Protein AF-A0A2P2P577-F1 (afdb_monomer)

Structure (mmCIF, N/CA/C/O backbone):
data_AF-A0A2P2P577-F1
#
_entry.id   AF-A0A2P2P577-F1
#
loop_
_atom_site.group_PDB
_atom_site.id
_atom_site.type_symbol
_atom_site.label_atom_id
_atom_site.label_alt_id
_atom_site.label_comp_id
_atom_site.label_asym_id
_atom_site.label_entity_id
_atom_site.label_seq_id
_atom_site.pdbx_PDB_ins_code
_atom_site.Cartn_x
_atom_site.Cartn_y
_atom_site.Cartn_z
_atom_site.occupancy
_atom_site.B_iso_or_equiv
_atom_site.auth_seq_id
_atom_site.auth_comp_id
_atom_site.auth_asym_id
_atom_site.auth_atom_id
_atom_site.pdbx_PDB_model_num
ATOM 1 N N . MET A 1 1 ? -14.316 1.013 -36.981 1.00 62.53 1 MET A N 1
ATOM 2 C CA . MET A 1 1 ? -13.525 2.050 -36.279 1.00 62.53 1 MET A CA 1
ATOM 3 C C . MET A 1 1 ? -12.786 1.481 -35.066 1.00 62.53 1 MET A C 1
ATOM 5 O O . MET A 1 1 ? -11.571 1.435 -35.124 1.00 62.53 1 MET A O 1
ATOM 9 N N . MET A 1 2 ? -13.448 0.966 -34.017 1.00 62.03 2 MET A N 1
ATOM 10 C CA . MET A 1 2 ? -12.733 0.366 -32.863 1.00 62.03 2 MET A CA 1
ATOM 11 C C . MET A 1 2 ? -12.002 -0.953 -33.187 1.00 62.03 2 MET A C 1
ATOM 13 O O . MET A 1 2 ? -10.873 -1.152 -32.757 1.00 62.03 2 MET A O 1
ATOM 17 N N . GLU A 1 3 ? -12.603 -1.844 -33.981 1.00 62.75 3 GLU A N 1
ATOM 18 C CA . GLU A 1 3 ? -12.009 -3.154 -34.327 1.00 62.75 3 GLU A CA 1
ATOM 19 C C . GLU A 1 3 ? -10.713 -3.072 -35.141 1.00 62.75 3 GLU A C 1
ATOM 21 O O . GLU A 1 3 ? -9.893 -3.984 -35.093 1.00 62.75 3 GLU A O 1
ATOM 26 N N . GLU A 1 4 ? -10.517 -1.985 -35.879 1.00 63.44 4 GLU A N 1
ATOM 27 C CA . GLU A 1 4 ? -9.325 -1.754 -36.699 1.00 63.44 4 GLU A CA 1
ATOM 28 C C . GLU A 1 4 ? -8.133 -1.337 -35.828 1.00 63.44 4 GLU A C 1
ATOM 30 O O . GLU A 1 4 ? -7.015 -1.797 -36.040 1.00 63.44 4 GLU A O 1
ATOM 35 N N . TYR A 1 5 ? -8.401 -0.565 -34.768 1.00 62.28 5 TYR A N 1
ATOM 36 C CA . TYR A 1 5 ? -7.420 -0.195 -33.747 1.00 62.28 5 TYR A CA 1
ATOM 37 C C . TYR A 1 5 ? -6.965 -1.410 -32.923 1.00 62.28 5 TYR A C 1
ATOM 39 O O . TYR A 1 5 ? -5.781 -1.564 -32.644 1.00 62.28 5 TYR A O 1
ATOM 47 N N . TYR A 1 6 ? -7.883 -2.328 -32.594 1.00 63.62 6 TYR A N 1
ATOM 48 C CA . TYR A 1 6 ? -7.556 -3.573 -31.880 1.00 63.62 6 TYR A CA 1
ATOM 49 C C . TYR A 1 6 ? -6.824 -4.620 -32.737 1.00 63.62 6 TYR A C 1
ATOM 51 O O . TYR A 1 6 ? -6.230 -5.544 -32.182 1.00 63.62 6 TYR A O 1
ATOM 59 N N . LYS A 1 7 ? -6.860 -4.488 -34.069 1.00 65.62 7 LYS A N 1
ATOM 60 C CA . LYS A 1 7 ? -6.126 -5.347 -35.015 1.00 65.62 7 LYS A CA 1
ATOM 61 C C . LYS A 1 7 ? -4.704 -4.863 -35.303 1.00 65.62 7 LYS A C 1
ATOM 63 O O . LYS A 1 7 ? -3.957 -5.581 -35.963 1.00 65.62 7 LYS A O 1
ATOM 68 N N . LEU A 1 8 ? -4.307 -3.678 -34.833 1.00 69.69 8 LEU A N 1
ATOM 69 C CA . LEU A 1 8 ? -2.914 -3.257 -34.929 1.00 69.69 8 LEU A CA 1
ATOM 70 C C . LEU A 1 8 ? -2.077 -4.063 -33.930 1.00 69.69 8 LEU A C 1
ATOM 72 O O . LEU A 1 8 ? -2.202 -3.911 -32.719 1.00 69.69 8 LEU A O 1
ATOM 76 N N . ASP A 1 9 ? -1.159 -4.886 -34.437 1.00 69.31 9 ASP A N 1
ATOM 77 C CA . ASP A 1 9 ? -0.227 -5.685 -33.623 1.00 69.31 9 ASP A CA 1
ATOM 78 C C . ASP A 1 9 ? 0.820 -4.854 -32.845 1.00 69.31 9 ASP A C 1
ATOM 80 O O . ASP A 1 9 ? 1.818 -5.389 -32.360 1.00 69.31 9 ASP A O 1
ATOM 84 N N . HIS A 1 10 ? 0.623 -3.540 -32.728 1.00 75.94 10 HIS A N 1
ATOM 85 C CA . HIS A 1 10 ? 1.545 -2.603 -32.102 1.00 75.94 10 HIS A CA 1
ATOM 86 C C . HIS A 1 10 ? 0.793 -1.455 -31.432 1.00 75.94 10 HIS A C 1
ATOM 88 O O . HIS A 1 10 ? -0.136 -0.884 -31.992 1.00 75.94 10 HIS A O 1
ATOM 94 N N . GLU A 1 11 ? 1.217 -1.137 -30.213 1.00 75.75 11 GLU A N 1
ATOM 95 C CA . GLU A 1 11 ? 0.650 -0.065 -29.385 1.00 75.75 11 GLU A CA 1
ATOM 96 C C . GLU A 1 11 ? 1.360 1.271 -29.642 1.00 75.75 11 GLU A C 1
ATOM 98 O O . GLU A 1 11 ? 0.844 2.330 -29.293 1.00 75.75 11 GLU A O 1
ATOM 103 N N . GLY A 1 12 ? 2.538 1.231 -30.269 1.00 76.62 12 GLY A N 1
ATOM 104 C CA . GLY A 1 12 ? 3.283 2.411 -30.676 1.00 76.62 12 GLY A CA 1
ATOM 105 C C . GLY A 1 12 ? 4.283 2.119 -31.791 1.00 76.62 12 GLY A C 1
ATOM 106 O O . GLY A 1 12 ? 4.536 0.972 -32.167 1.00 76.62 12 GLY A O 1
ATOM 107 N N . THR A 1 13 ? 4.862 3.189 -32.325 1.00 78.75 13 THR A N 1
ATOM 108 C CA . THR A 1 13 ? 5.942 3.148 -33.315 1.00 78.75 13 THR A CA 1
ATOM 109 C C . THR A 1 13 ? 7.053 4.083 -32.859 1.00 78.75 13 THR A C 1
ATOM 111 O O . THR A 1 13 ? 6.816 5.274 -32.657 1.00 78.75 13 THR A O 1
ATOM 114 N N . ILE A 1 14 ? 8.265 3.560 -32.679 1.00 81.75 14 ILE A N 1
ATOM 115 C CA . ILE A 1 14 ? 9.464 4.380 -32.462 1.00 81.75 14 ILE A CA 1
ATOM 116 C C . ILE A 1 14 ? 10.201 4.429 -33.797 1.00 81.75 14 ILE A C 1
ATOM 118 O O . ILE A 1 14 ? 10.811 3.443 -34.212 1.00 81.75 14 ILE A O 1
ATOM 122 N N . GLY A 1 15 ? 10.085 5.559 -34.497 1.00 83.88 15 GLY A N 1
ATOM 123 C CA . GLY A 1 15 ? 10.507 5.655 -35.894 1.00 83.88 15 GLY A CA 1
ATOM 124 C C . GLY A 1 15 ? 9.719 4.668 -36.758 1.00 83.88 15 GLY A C 1
ATOM 125 O O . GLY A 1 15 ? 8.499 4.770 -36.836 1.00 83.88 15 GLY A O 1
ATOM 126 N N . ASP A 1 16 ? 10.421 3.697 -37.345 1.00 79.75 16 ASP A N 1
ATOM 127 C CA . ASP A 1 16 ? 9.856 2.640 -38.202 1.00 79.75 16 ASP A CA 1
ATOM 128 C C . ASP A 1 16 ? 9.615 1.303 -37.459 1.00 79.75 16 ASP A C 1
ATOM 130 O O . ASP A 1 16 ? 9.039 0.354 -37.990 1.00 79.75 16 ASP A O 1
ATOM 134 N N . LEU A 1 17 ? 10.033 1.194 -36.190 1.00 81.38 17 LEU A N 1
ATOM 135 C CA . LEU A 1 17 ? 9.871 -0.036 -35.414 1.00 81.38 17 LEU A CA 1
ATOM 136 C C . LEU A 1 17 ? 8.489 -0.073 -34.747 1.00 81.38 17 LEU A C 1
ATOM 138 O O . LEU A 1 17 ? 8.211 0.692 -33.820 1.00 81.38 17 LEU A O 1
ATOM 142 N N . LYS A 1 18 ? 7.639 -1.006 -35.183 1.00 82.56 18 LYS A N 1
ATOM 143 C CA . LYS A 1 18 ? 6.360 -1.331 -34.535 1.00 82.56 18 LYS A CA 1
ATOM 144 C C . LYS A 1 18 ? 6.622 -1.993 -33.182 1.00 82.56 18 LYS A C 1
ATOM 146 O O . LYS A 1 18 ? 7.169 -3.094 -33.123 1.00 82.56 18 LYS A O 1
ATOM 151 N N . THR A 1 19 ? 6.249 -1.330 -32.092 1.00 79.62 19 THR A N 1
ATOM 152 C CA . THR A 1 19 ? 6.495 -1.806 -30.728 1.00 79.62 19 THR A CA 1
ATOM 153 C C . THR A 1 19 ? 5.203 -2.236 -30.040 1.00 79.62 19 THR A C 1
ATOM 155 O O . THR A 1 19 ? 4.155 -1.594 -30.131 1.00 79.62 19 THR A O 1
ATOM 158 N N . ARG A 1 20 ? 5.285 -3.359 -29.320 1.00 84.19 20 ARG A N 1
ATOM 159 C CA . ARG A 1 20 ? 4.228 -3.862 -28.441 1.00 84.19 20 ARG A CA 1
ATOM 160 C C . ARG A 1 20 ? 4.850 -4.354 -27.147 1.00 84.19 20 ARG A C 1
ATOM 162 O O . ARG A 1 20 ? 5.773 -5.174 -27.174 1.00 84.19 20 ARG A O 1
ATOM 169 N N . PHE A 1 21 ? 4.348 -3.874 -26.015 1.00 81.19 21 PHE A N 1
ATOM 170 C CA . PHE A 1 21 ? 4.813 -4.350 -24.722 1.00 81.19 21 PHE A CA 1
ATOM 171 C C . PHE A 1 21 ? 4.322 -5.783 -24.487 1.00 81.19 21 PHE A C 1
ATOM 173 O O . PHE A 1 21 ? 3.150 -6.109 -24.676 1.00 81.19 21 PHE A O 1
ATOM 180 N N . LYS A 1 22 ? 5.234 -6.672 -24.083 1.00 83.69 22 LYS A N 1
ATOM 181 C CA . LYS A 1 22 ? 4.874 -8.026 -23.653 1.00 83.69 22 LYS A CA 1
ATOM 182 C C . LYS A 1 22 ? 4.477 -7.967 -22.184 1.00 83.69 22 LYS A C 1
ATOM 184 O O . LYS A 1 22 ? 5.332 -7.783 -21.321 1.00 83.69 22 LYS A O 1
ATOM 189 N N . TYR A 1 23 ? 3.189 -8.122 -21.901 1.00 85.81 23 TYR A N 1
ATOM 190 C CA . TYR A 1 23 ? 2.698 -8.193 -20.528 1.00 85.81 23 TYR A CA 1
ATOM 191 C C . TYR A 1 23 ? 2.898 -9.594 -19.946 1.00 85.81 23 TYR A C 1
ATOM 193 O O . TYR A 1 23 ? 2.586 -10.600 -20.586 1.00 85.81 23 TYR A O 1
ATOM 201 N N . ALA A 1 24 ? 3.387 -9.661 -18.709 1.00 84.25 24 ALA A N 1
ATOM 202 C CA . ALA A 1 24 ? 3.404 -10.895 -17.936 1.00 84.25 24 ALA A CA 1
ATOM 203 C C . ALA A 1 24 ? 2.031 -11.118 -17.287 1.00 84.25 24 ALA A C 1
ATOM 205 O O . ALA A 1 24 ? 1.434 -10.186 -16.744 1.00 84.25 24 ALA A O 1
ATOM 206 N N . LYS A 1 25 ? 1.534 -12.359 -17.317 1.00 86.69 25 LYS A N 1
ATOM 207 C CA . LYS A 1 25 ? 0.370 -12.741 -16.510 1.00 86.69 25 LYS A CA 1
ATOM 208 C C . LYS A 1 25 ? 0.798 -12.787 -15.043 1.00 86.69 25 LYS A C 1
ATOM 210 O O . LYS A 1 25 ? 1.802 -13.417 -14.725 1.00 86.69 25 LYS A O 1
ATOM 215 N N . VAL A 1 26 ? 0.042 -12.116 -14.179 1.00 83.44 26 VAL A N 1
ATOM 216 C CA . VAL A 1 26 ? 0.277 -12.061 -12.730 1.00 83.44 26 VAL A CA 1
ATOM 217 C C . VAL A 1 26 ? -0.920 -12.630 -11.988 1.00 83.44 26 VAL A C 1
ATOM 219 O O . VAL A 1 26 ? -2.061 -12.486 -12.437 1.00 83.44 26 VAL A O 1
ATOM 222 N N . ASP A 1 27 ? -0.664 -13.251 -10.842 1.00 85.12 27 ASP A N 1
ATOM 223 C CA . ASP A 1 27 ? -1.728 -13.817 -10.026 1.00 85.12 27 ASP A CA 1
ATOM 224 C C . ASP A 1 27 ? -2.557 -12.724 -9.329 1.00 85.12 27 ASP A C 1
ATOM 226 O O . ASP A 1 27 ? -2.015 -11.744 -8.802 1.00 85.12 27 ASP A O 1
ATOM 230 N N . PRO A 1 28 ? -3.894 -12.870 -9.285 1.00 86.44 28 PRO A N 1
ATOM 231 C CA . PRO A 1 28 ? -4.753 -11.904 -8.621 1.00 86.44 28 PRO A CA 1
ATOM 232 C C . PRO A 1 28 ? -4.566 -11.957 -7.098 1.00 86.44 28 PRO A C 1
ATOM 234 O O . PRO A 1 28 ? -4.7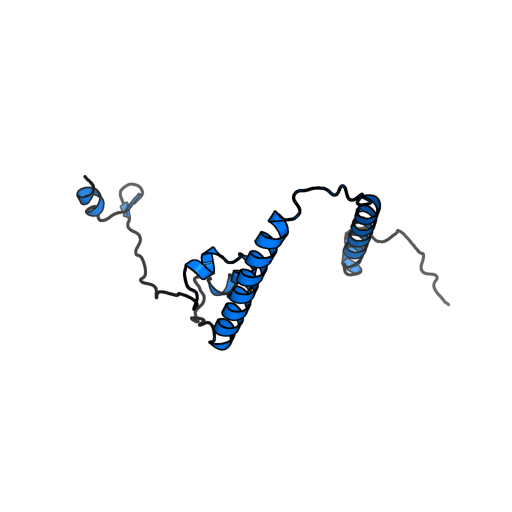73 -12.989 -6.458 1.00 86.44 28 PRO A O 1
ATOM 237 N N . SER A 1 29 ? -4.271 -10.810 -6.479 1.00 85.94 29 SER A N 1
ATOM 238 C CA . SER A 1 29 ? -4.110 -10.689 -5.024 1.00 85.94 29 SER A CA 1
ATOM 239 C C . SER A 1 29 ? -5.152 -9.755 -4.407 1.00 85.94 29 SER A C 1
ATOM 241 O O . SER A 1 29 ? -5.205 -8.566 -4.705 1.00 85.94 29 SER A O 1
ATOM 243 N N . ARG A 1 30 ? -5.985 -10.292 -3.503 1.00 85.69 30 ARG A N 1
ATOM 244 C CA . ARG A 1 30 ? -7.035 -9.531 -2.785 1.00 85.69 30 ARG A CA 1
ATOM 245 C C . ARG A 1 30 ? -6.669 -9.151 -1.348 1.00 85.69 30 ARG A C 1
ATOM 247 O O . ARG A 1 30 ? -7.464 -8.505 -0.675 1.00 85.69 30 ARG A O 1
ATOM 254 N N . TYR A 1 31 ? -5.538 -9.631 -0.823 1.00 88.25 31 TYR A N 1
ATOM 255 C CA . TYR A 1 31 ? -5.088 -9.432 0.571 1.00 88.25 31 TYR A CA 1
ATOM 256 C C . TYR A 1 31 ? -6.132 -9.723 1.677 1.00 88.25 31 TYR A C 1
ATOM 258 O O . TYR A 1 31 ? -5.932 -9.376 2.839 1.00 88.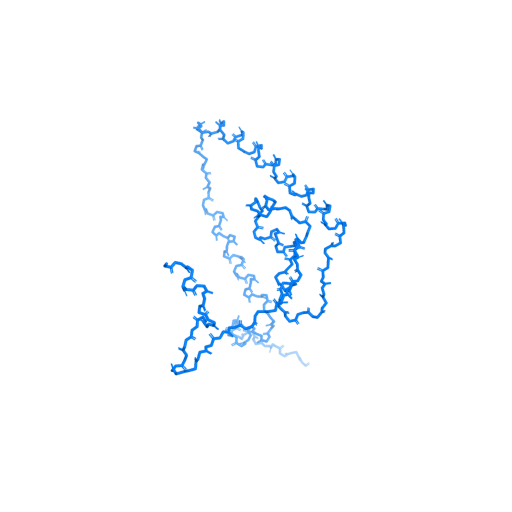25 31 TYR A O 1
ATOM 266 N N . GLY A 1 32 ? -7.230 -10.416 1.356 1.00 89.62 32 GLY A N 1
ATOM 267 C CA . GLY A 1 32 ? -8.319 -10.715 2.289 1.00 89.62 32 GLY A CA 1
ATOM 268 C C . GLY A 1 32 ? -9.310 -9.571 2.537 1.00 89.62 32 GLY A C 1
ATOM 269 O O . GLY A 1 32 ? -10.133 -9.722 3.439 1.00 89.62 32 GLY A O 1
ATOM 270 N N . LEU A 1 33 ? -9.256 -8.484 1.758 1.00 91.12 33 LEU A N 1
ATOM 271 C CA . LEU A 1 33 ? -10.185 -7.354 1.852 1.00 91.12 33 LEU A CA 1
ATOM 272 C C . LEU A 1 33 ? -11.218 -7.373 0.719 1.00 91.12 33 LEU A C 1
ATOM 274 O O . LEU A 1 33 ? -10.954 -7.822 -0.404 1.00 91.12 33 LEU A O 1
ATOM 278 N N . LYS A 1 34 ? -12.424 -6.892 1.017 1.00 92.19 34 LYS A N 1
ATOM 279 C CA . LYS A 1 34 ? -13.450 -6.583 0.013 1.00 92.19 34 LYS A CA 1
ATOM 280 C C . LYS A 1 34 ? -13.299 -5.139 -0.468 1.00 92.19 34 LYS A C 1
ATOM 282 O O . LYS A 1 34 ? -12.795 -4.285 0.250 1.00 92.19 34 LYS A O 1
ATOM 287 N N . THR A 1 35 ? -13.807 -4.847 -1.663 1.00 91.88 35 THR A N 1
ATOM 288 C CA . THR A 1 35 ? -13.710 -3.514 -2.281 1.00 91.88 35 THR A CA 1
ATOM 289 C C . THR A 1 35 ? -14.284 -2.408 -1.395 1.00 91.88 35 THR A C 1
ATOM 291 O O . THR A 1 35 ? -13.644 -1.382 -1.213 1.00 91.88 35 THR A O 1
ATOM 294 N N . HIS A 1 36 ? -15.449 -2.629 -0.777 1.00 91.75 36 HIS A N 1
ATOM 295 C CA . HIS A 1 36 ? -16.042 -1.644 0.134 1.00 91.75 36 HIS A CA 1
ATOM 296 C C . HIS A 1 36 ? -15.196 -1.406 1.390 1.00 91.75 36 HIS A C 1
ATOM 298 O O . HIS A 1 36 ? -15.154 -0.286 1.879 1.00 91.75 36 HIS A O 1
ATOM 304 N N . GLU A 1 37 ? -14.518 -2.439 1.907 1.00 90.50 37 GLU A N 1
ATOM 305 C CA . GLU A 1 37 ? -13.652 -2.310 3.086 1.00 90.50 37 GLU A CA 1
ATOM 306 C C . GLU A 1 37 ? -12.469 -1.394 2.759 1.00 90.50 37 GLU A C 1
ATOM 308 O O . GLU A 1 37 ? -12.137 -0.525 3.555 1.00 90.50 37 GLU A O 1
ATOM 313 N N . ILE A 1 38 ? -11.893 -1.534 1.561 1.00 92.56 38 ILE A N 1
ATOM 314 C CA . ILE A 1 38 ? -10.805 -0.675 1.076 1.00 92.56 38 ILE A CA 1
ATOM 315 C C . ILE A 1 38 ? -11.284 0.771 0.918 1.00 92.56 38 ILE A C 1
ATOM 317 O O . ILE A 1 38 ? -10.645 1.677 1.436 1.00 92.56 38 ILE A O 1
ATOM 321 N N . LEU A 1 39 ? -12.423 0.985 0.253 1.00 92.06 39 LEU A N 1
ATOM 322 C CA . LEU A 1 39 ? -12.942 2.330 -0.024 1.00 92.06 39 LEU A CA 1
ATOM 323 C C . LEU A 1 39 ? -13.375 3.097 1.234 1.00 92.06 39 LEU A C 1
ATOM 325 O O . LEU A 1 39 ? -13.375 4.322 1.231 1.00 92.06 39 LEU A O 1
ATOM 329 N N . MET A 1 40 ? -13.778 2.395 2.296 1.00 88.88 40 MET A N 1
ATOM 330 C CA . MET A 1 40 ? -14.193 3.014 3.562 1.00 88.88 40 MET A CA 1
ATOM 331 C C . MET A 1 40 ? -13.032 3.255 4.539 1.00 88.88 40 MET A C 1
ATOM 333 O O . MET A 1 40 ? -13.254 3.878 5.582 1.00 88.88 40 MET A O 1
ATOM 337 N N . SER A 1 41 ? -11.842 2.725 4.247 1.00 90.38 41 SER A N 1
ATOM 338 C CA . SER A 1 41 ? -10.683 2.770 5.140 1.00 90.38 41 SER A CA 1
ATOM 339 C C . SER A 1 41 ? -9.736 3.903 4.781 1.00 90.38 41 SER A C 1
ATOM 341 O O . SER A 1 41 ? -9.578 4.246 3.613 1.00 90.38 41 SER A O 1
ATOM 343 N N . ASP A 1 42 ? -9.044 4.426 5.789 1.00 91.69 42 ASP A N 1
ATOM 344 C CA . ASP A 1 42 ? -8.005 5.427 5.578 1.00 91.69 42 ASP A CA 1
ATOM 345 C C . ASP A 1 42 ? -6.690 4.764 5.135 1.00 91.69 42 ASP A C 1
ATOM 347 O O . ASP A 1 42 ? -6.347 3.651 5.553 1.00 91.69 42 ASP A O 1
ATOM 351 N N . ASP A 1 43 ? -5.877 5.500 4.375 1.00 91.38 43 ASP A N 1
ATOM 352 C CA . ASP A 1 43 ? -4.562 5.042 3.905 1.00 91.38 43 ASP A CA 1
ATOM 353 C C . ASP A 1 43 ? -3.640 4.592 5.045 1.00 91.38 43 ASP A C 1
ATOM 355 O O . ASP A 1 43 ? -2.811 3.694 4.879 1.00 91.38 43 ASP A O 1
ATOM 359 N N . LYS A 1 44 ? -3.761 5.205 6.228 1.00 92.12 44 LYS A N 1
ATOM 360 C CA . LYS A 1 44 ? -2.970 4.833 7.411 1.00 92.12 44 LYS A CA 1
ATOM 361 C C . LYS A 1 44 ? -3.302 3.419 7.883 1.00 92.12 44 LYS A C 1
ATOM 363 O O . LYS A 1 44 ? -2.382 2.640 8.134 1.00 92.12 44 LYS A O 1
ATOM 368 N N . ASP A 1 45 ? -4.584 3.079 7.948 1.00 91.25 45 ASP A N 1
ATOM 369 C CA . ASP A 1 45 ? -5.059 1.768 8.395 1.00 91.25 45 ASP A CA 1
ATOM 370 C C . ASP A 1 45 ? -4.718 0.685 7.366 1.00 91.25 45 ASP A C 1
ATOM 372 O O . ASP A 1 45 ? -4.267 -0.407 7.724 1.00 91.25 45 ASP A O 1
ATOM 376 N N . LEU A 1 46 ? -4.850 1.009 6.076 1.00 91.62 46 LEU A N 1
ATOM 377 C CA . LEU A 1 46 ? -4.439 0.125 4.984 1.00 91.62 46 LEU A CA 1
ATOM 378 C C . LEU A 1 46 ? -2.932 -0.158 5.031 1.00 91.62 46 LEU A C 1
ATOM 380 O O . LEU A 1 46 ? -2.525 -1.317 4.943 1.00 91.62 46 LEU A O 1
ATOM 384 N N . ASN A 1 47 ? -2.109 0.867 5.267 1.00 92.75 47 ASN A N 1
ATOM 385 C C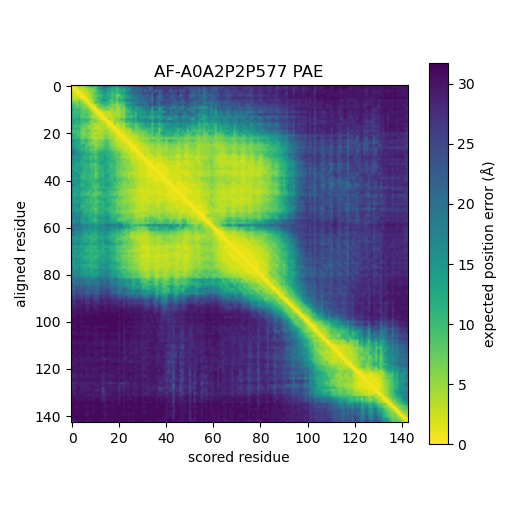A . ASN A 1 47 ? -0.656 0.723 5.380 1.00 92.75 47 ASN A CA 1
ATOM 386 C C . ASN A 1 47 ? -0.211 -0.066 6.623 1.00 92.75 47 ASN A C 1
ATOM 388 O O . ASN A 1 47 ? 0.804 -0.770 6.578 1.00 92.75 47 ASN A O 1
ATOM 392 N N . GLN A 1 48 ? -0.948 0.028 7.734 1.00 90.62 48 GLN A N 1
ATOM 393 C CA . GLN A 1 48 ? -0.720 -0.815 8.914 1.00 90.62 48 GLN A CA 1
ATOM 394 C C . GLN A 1 48 ? -1.066 -2.281 8.629 1.00 90.62 48 GLN A C 1
ATOM 396 O O . GLN A 1 48 ? -0.347 -3.195 9.050 1.00 90.62 48 GLN A O 1
ATOM 401 N N . TYR A 1 49 ? -2.150 -2.513 7.889 1.00 91.56 49 TYR A N 1
ATOM 402 C CA . TYR A 1 49 ? -2.594 -3.848 7.516 1.00 91.56 49 TYR A CA 1
ATOM 403 C C . TYR A 1 49 ? -1.616 -4.526 6.544 1.00 91.56 49 TYR A C 1
ATOM 405 O O . TYR A 1 49 ? -1.115 -5.625 6.830 1.00 91.56 49 TYR A O 1
ATOM 413 N N . VAL A 1 50 ? -1.279 -3.846 5.444 1.00 90.38 50 VAL A N 1
ATOM 414 C CA . VAL A 1 50 ? -0.251 -4.238 4.473 1.00 90.38 50 VAL A CA 1
ATOM 415 C C . VAL A 1 50 ? 0.637 -3.037 4.180 1.00 90.38 50 VAL A C 1
ATOM 417 O O . VAL A 1 50 ? 0.197 -2.050 3.606 1.00 90.38 50 VAL A O 1
ATOM 420 N N . SER A 1 51 ? 1.921 -3.135 4.520 1.00 90.38 51 SER A N 1
ATOM 421 C CA . SER A 1 51 ? 2.849 -2.045 4.227 1.00 90.38 51 SER A CA 1
ATOM 422 C C . SER A 1 51 ? 3.170 -1.966 2.736 1.00 90.38 51 SER A C 1
ATOM 424 O O . SER A 1 51 ? 3.360 -2.993 2.085 1.00 90.38 51 SER A O 1
ATOM 426 N N . VAL A 1 52 ? 3.348 -0.748 2.212 1.00 88.12 52 VAL A N 1
ATOM 427 C CA . VAL A 1 52 ? 3.703 -0.486 0.798 1.00 88.12 52 VAL A CA 1
ATOM 428 C C . VAL A 1 52 ? 4.905 -1.310 0.331 1.00 88.12 52 VAL A C 1
ATOM 430 O O . VAL A 1 52 ? 4.936 -1.818 -0.784 1.00 88.12 52 VAL A O 1
ATOM 433 N N . LYS A 1 53 ? 5.881 -1.546 1.216 1.00 87.44 53 LYS A N 1
ATOM 434 C CA . LYS A 1 53 ? 7.065 -2.367 0.913 1.00 87.44 53 LYS A CA 1
ATOM 435 C C . LYS A 1 53 ? 6.705 -3.797 0.485 1.00 87.44 53 LYS A C 1
ATOM 437 O O . LYS A 1 53 ? 7.495 -4.441 -0.201 1.00 87.44 53 LYS A O 1
ATOM 442 N N . LYS A 1 54 ? 5.565 -4.333 0.928 1.00 86.44 54 LYS A N 1
ATOM 443 C CA . LYS A 1 54 ? 5.081 -5.673 0.561 1.00 86.44 54 LYS A CA 1
ATOM 444 C C . LYS A 1 54 ? 4.438 -5.722 -0.826 1.00 86.44 54 LYS A C 1
ATOM 446 O O . LYS A 1 54 ? 4.288 -6.822 -1.338 1.00 86.44 54 LYS A O 1
ATOM 451 N N . LEU A 1 55 ? 4.110 -4.572 -1.414 1.00 83.81 55 LEU A N 1
ATOM 452 C CA . LEU A 1 55 ? 3.522 -4.441 -2.752 1.00 83.81 55 LEU A CA 1
ATOM 453 C C . LEU A 1 55 ? 4.579 -4.223 -3.850 1.00 83.81 55 LEU A C 1
ATOM 455 O O . LEU A 1 55 ? 4.231 -4.068 -5.014 1.00 83.81 55 LEU A O 1
ATOM 459 N N . ALA A 1 56 ? 5.866 -4.168 -3.489 1.00 84.19 56 ALA A N 1
ATOM 460 C CA . ALA A 1 56 ? 6.940 -3.893 -4.437 1.00 84.19 56 ALA A CA 1
ATOM 461 C C . ALA A 1 56 ? 7.102 -5.035 -5.472 1.00 84.19 56 ALA A C 1
ATOM 463 O O . ALA A 1 56 ? 7.169 -6.193 -5.052 1.00 84.19 56 ALA A O 1
ATOM 464 N N . PRO A 1 57 ? 7.251 -4.728 -6.780 1.00 80.75 57 PRO A N 1
ATOM 465 C CA . PRO A 1 57 ? 7.304 -5.728 -7.859 1.00 80.75 57 PRO A CA 1
ATOM 466 C C . PRO A 1 57 ? 8.417 -6.780 -7.742 1.00 80.75 57 PRO A C 1
ATOM 468 O O . PRO A 1 57 ? 8.213 -7.931 -8.102 1.00 80.75 57 PRO A O 1
ATOM 471 N N . TYR A 1 58 ? 9.588 -6.417 -7.212 1.00 81.19 58 TYR A N 1
ATOM 472 C CA . TYR A 1 58 ? 10.782 -7.281 -7.210 1.00 81.19 58 TYR A CA 1
ATOM 473 C C . TYR A 1 58 ? 10.962 -8.083 -5.918 1.00 81.19 58 TYR A C 1
ATOM 475 O O . TYR A 1 58 ? 12.077 -8.262 -5.429 1.00 81.19 58 TYR A O 1
ATOM 483 N N . ARG A 1 59 ? 9.862 -8.516 -5.298 1.00 79.44 59 ARG A N 1
ATOM 484 C CA . ARG A 1 59 ? 9.914 -9.280 -4.052 1.00 79.44 59 ARG A CA 1
ATOM 485 C C . ARG A 1 59 ? 9.625 -10.748 -4.338 1.00 79.44 59 ARG A C 1
ATOM 487 O O . ARG A 1 59 ? 8.487 -11.116 -4.579 1.00 79.44 59 ARG A O 1
ATOM 494 N N . GLU A 1 60 ? 10.654 -11.582 -4.234 1.00 67.81 60 GLU A N 1
ATOM 495 C CA . GLU A 1 60 ? 10.614 -13.000 -4.636 1.00 67.81 60 GLU A CA 1
ATOM 496 C C . GLU A 1 60 ? 9.593 -13.857 -3.870 1.00 67.81 60 GLU A C 1
ATOM 498 O O . GLU A 1 60 ? 9.175 -14.907 -4.345 1.00 67.81 60 GLU A O 1
ATOM 503 N N . LYS A 1 61 ? 9.170 -13.426 -2.673 1.00 79.38 61 LYS A N 1
ATOM 504 C CA . LYS A 1 61 ? 8.241 -14.187 -1.832 1.00 79.38 61 LYS A CA 1
ATOM 505 C C . LYS A 1 61 ? 6.856 -13.561 -1.817 1.00 79.38 61 LYS A C 1
ATOM 507 O O . LYS A 1 61 ? 6.652 -12.523 -1.178 1.00 79.38 61 LYS A O 1
ATOM 512 N N . GLU A 1 62 ? 5.894 -14.270 -2.402 1.00 77.56 62 GLU A N 1
ATOM 513 C CA . GLU A 1 62 ? 4.474 -13.976 -2.242 1.00 77.56 62 GLU A CA 1
ATOM 514 C C . GLU A 1 62 ? 4.093 -13.996 -0.762 1.00 77.56 62 GLU A C 1
ATOM 516 O O . GLU A 1 62 ? 4.125 -15.023 -0.074 1.00 77.56 62 GLU A O 1
ATOM 521 N N . TRP A 1 63 ? 3.748 -12.826 -0.236 1.00 83.44 63 TRP A N 1
ATOM 522 C CA . TRP A 1 63 ? 3.331 -12.701 1.148 1.00 83.44 63 TRP A CA 1
ATOM 523 C C . TRP A 1 63 ? 1.809 -12.760 1.249 1.00 83.44 63 TRP A C 1
ATOM 525 O O . TRP A 1 63 ? 1.097 -11.887 0.754 1.00 83.44 63 TRP A O 1
ATOM 535 N N . LYS A 1 64 ? 1.313 -13.777 1.956 1.00 85.38 64 LYS A N 1
ATOM 536 C CA . LYS A 1 64 ? -0.109 -13.932 2.273 1.00 85.38 64 LYS A CA 1
ATOM 537 C C . LYS A 1 64 ? -0.394 -13.366 3.661 1.00 85.38 64 LYS A C 1
ATOM 539 O O . LYS A 1 64 ? 0.314 -13.661 4.623 1.00 85.38 64 LYS A O 1
ATOM 544 N N . VAL A 1 65 ? -1.460 -12.571 3.774 1.00 87.69 65 VAL A N 1
ATOM 545 C CA . VAL A 1 65 ? -1.905 -12.060 5.077 1.00 87.69 65 VAL A CA 1
ATOM 546 C C . VAL A 1 65 ? -2.399 -13.230 5.939 1.00 87.69 65 VAL A C 1
ATOM 548 O O . VAL A 1 65 ? -3.316 -13.927 5.493 1.00 87.69 65 VAL A O 1
ATOM 551 N N . PRO A 1 66 ? -1.857 -13.441 7.155 1.00 89.38 66 PRO A N 1
ATOM 552 C CA . PRO A 1 66 ? -2.304 -14.515 8.036 1.00 89.38 66 PRO A CA 1
ATOM 553 C C . PRO A 1 66 ? -3.745 -14.286 8.511 1.00 89.38 66 PRO A C 1
ATOM 555 O O . PRO A 1 66 ? -4.164 -13.146 8.731 1.00 89.38 66 PRO A O 1
ATOM 558 N N . ASN A 1 67 ? -4.494 -15.372 8.722 1.00 88.75 67 ASN A N 1
ATOM 559 C CA . ASN A 1 67 ? -5.916 -15.314 9.090 1.00 88.75 67 ASN A CA 1
ATOM 560 C C . ASN A 1 67 ? -6.180 -14.509 10.371 1.00 88.75 67 ASN A C 1
ATOM 562 O O . ASN A 1 67 ? -7.155 -13.765 10.422 1.00 88.75 67 ASN A O 1
ATOM 566 N N . ASN A 1 68 ? -5.285 -14.584 11.362 1.00 90.44 68 ASN A N 1
ATOM 567 C CA . ASN A 1 68 ? -5.412 -13.796 12.589 1.00 90.44 68 ASN A CA 1
ATOM 568 C C . ASN A 1 68 ? -5.404 -12.285 12.285 1.00 90.44 68 ASN A C 1
ATOM 570 O O . ASN A 1 68 ? -6.322 -11.574 12.679 1.00 90.44 68 ASN A O 1
ATOM 574 N N . ARG A 1 69 ? -4.462 -11.792 11.464 1.00 89.50 69 ARG A N 1
ATOM 575 C CA . ARG A 1 69 ? -4.459 -10.374 11.055 1.00 89.50 69 ARG A CA 1
ATOM 576 C C . ARG A 1 69 ? -5.736 -9.967 10.329 1.00 89.50 69 ARG A C 1
ATOM 578 O O . ARG A 1 69 ? -6.242 -8.878 10.579 1.00 89.50 69 ARG A O 1
ATOM 585 N N . ARG A 1 70 ? -6.247 -10.823 9.438 1.00 90.12 70 ARG A N 1
ATOM 586 C CA . ARG A 1 70 ? -7.509 -10.567 8.721 1.00 90.12 70 ARG A CA 1
ATOM 587 C C . ARG A 1 70 ? -8.665 -10.379 9.698 1.00 90.12 70 ARG A C 1
ATOM 589 O O . ARG A 1 70 ? -9.461 -9.460 9.538 1.00 90.12 70 ARG A O 1
ATOM 596 N N . TYR A 1 71 ? -8.744 -11.244 10.706 1.00 90.06 71 TYR A N 1
ATOM 597 C CA . TYR A 1 71 ? -9.773 -11.175 11.735 1.00 90.06 71 TYR A CA 1
ATOM 598 C C . TYR A 1 71 ? -9.671 -9.885 12.558 1.00 90.06 71 TYR A C 1
ATOM 600 O O . TYR A 1 71 ? -10.659 -9.163 12.678 1.00 90.06 71 TYR A O 1
ATOM 608 N N . GLN A 1 72 ? -8.470 -9.554 13.042 1.00 89.06 72 GLN A N 1
ATOM 609 C CA . GLN A 1 72 ? -8.234 -8.337 13.827 1.00 89.06 72 GLN A CA 1
ATOM 610 C C . GLN A 1 72 ? -8.611 -7.074 13.047 1.00 89.06 72 GLN A C 1
ATOM 612 O O . GLN A 1 72 ? -9.313 -6.205 13.561 1.00 89.06 72 GLN A O 1
ATOM 617 N N . TYR A 1 73 ? -8.215 -7.001 11.775 1.00 90.06 73 TYR A N 1
ATOM 618 C CA . TYR A 1 73 ? -8.538 -5.862 10.921 1.00 90.06 73 TYR A CA 1
ATOM 619 C C . TYR A 1 73 ? -10.047 -5.708 10.697 1.00 90.06 73 TYR A C 1
ATOM 621 O O . TYR A 1 73 ? -10.579 -4.605 10.786 1.00 90.06 73 TYR A O 1
ATOM 629 N N . LYS A 1 74 ? -10.772 -6.814 10.491 1.00 88.81 74 LYS A N 1
ATOM 630 C CA . LYS A 1 74 ? -12.237 -6.774 10.365 1.00 88.81 74 LYS A CA 1
ATOM 631 C C . LYS A 1 74 ? -12.935 -6.296 11.634 1.00 88.81 74 LYS A C 1
ATOM 633 O O . LYS A 1 74 ? -13.931 -5.582 11.536 1.00 88.81 74 LYS A O 1
ATOM 638 N N . MET A 1 75 ? -12.433 -6.676 12.809 1.00 87.94 75 MET A N 1
ATOM 639 C CA . MET A 1 75 ? -12.973 -6.182 14.079 1.00 87.94 75 MET A CA 1
ATOM 640 C C . MET A 1 75 ? -12.741 -4.678 14.228 1.00 87.94 75 MET A C 1
ATOM 642 O O . MET A 1 75 ? -13.691 -3.947 14.498 1.00 87.94 75 MET A O 1
ATOM 646 N N . MET A 1 76 ? -11.525 -4.205 13.945 1.00 87.56 76 MET A N 1
ATOM 647 C CA . MET A 1 76 ? -11.187 -2.775 13.946 1.00 87.56 76 MET A CA 1
ATOM 648 C C . MET A 1 76 ? -12.091 -1.975 13.001 1.00 87.56 76 MET A C 1
ATOM 650 O O . MET A 1 76 ? -12.674 -0.966 13.395 1.00 87.56 76 MET A O 1
ATOM 654 N N . LEU A 1 77 ? -12.282 -2.460 11.771 1.00 86.75 77 LEU A N 1
ATOM 655 C CA . LEU A 1 77 ? -13.116 -1.790 10.775 1.00 86.75 77 LEU A CA 1
ATOM 656 C C . LEU A 1 77 ? -14.588 -1.717 11.210 1.00 86.75 77 LEU A C 1
ATOM 658 O O . LEU A 1 77 ? -15.255 -0.699 11.019 1.00 86.75 77 LEU A O 1
ATOM 662 N N . LYS A 1 78 ? -15.097 -2.782 11.842 1.00 86.81 78 LYS A N 1
ATOM 663 C CA . LYS A 1 78 ? -16.457 -2.816 12.389 1.00 86.81 78 LYS A CA 1
ATOM 664 C C . LYS A 1 78 ? -16.638 -1.795 13.512 1.00 86.81 78 LYS A C 1
ATOM 666 O O . LYS A 1 78 ? -17.679 -1.140 13.554 1.00 86.81 78 LYS A O 1
ATOM 671 N N . GLU A 1 79 ? -15.645 -1.634 14.382 1.00 85.75 79 GLU A N 1
ATOM 672 C CA . GLU A 1 79 ? -15.676 -0.634 15.452 1.00 85.75 79 GLU A CA 1
ATOM 673 C C . GLU A 1 79 ? -15.604 0.795 14.904 1.00 85.75 79 GLU A C 1
ATOM 675 O O . GLU A 1 79 ? -16.449 1.615 15.266 1.00 85.75 79 GLU A O 1
ATOM 680 N N . HIS A 1 80 ? -14.717 1.083 13.945 1.00 83.38 80 HIS A N 1
ATOM 681 C CA . HIS A 1 80 ? -14.680 2.390 13.273 1.00 83.38 80 HIS A CA 1
ATOM 682 C C . HIS A 1 80 ? -16.025 2.747 12.623 1.00 83.38 80 HIS A C 1
ATOM 684 O O . HIS A 1 80 ? -16.518 3.868 12.762 1.00 83.38 80 HIS A O 1
ATOM 690 N N . LEU A 1 81 ? -16.676 1.778 11.972 1.00 81.50 81 LEU A N 1
ATOM 691 C CA . LEU A 1 81 ? -17.976 1.984 11.333 1.00 81.50 81 LEU A CA 1
ATOM 692 C C . LEU A 1 81 ? -19.133 2.134 12.343 1.00 81.50 81 LEU A C 1
ATOM 694 O O . LEU A 1 81 ? -20.192 2.672 12.006 1.00 81.50 81 LEU A O 1
ATOM 698 N N . ARG A 1 82 ? -18.978 1.633 13.576 1.00 82.12 82 ARG A N 1
ATOM 699 C CA . ARG A 1 82 ? -19.926 1.863 14.681 1.00 82.12 82 ARG A CA 1
ATOM 700 C C . ARG A 1 82 ? -19.709 3.230 15.327 1.00 82.12 82 ARG A C 1
ATOM 702 O O . ARG A 1 82 ? -20.703 3.882 15.635 1.00 82.12 82 ARG A O 1
ATOM 709 N N . GLY A 1 83 ? -18.456 3.655 15.497 1.00 76.31 83 GLY A N 1
ATOM 710 C CA . GLY A 1 83 ? -18.084 4.976 16.016 1.00 76.31 83 GLY A CA 1
ATOM 711 C C . GLY A 1 83 ? -18.628 6.105 15.142 1.00 76.31 83 GLY A C 1
ATOM 712 O O . GLY A 1 83 ? -19.452 6.883 15.615 1.00 76.31 83 GLY A O 1
ATOM 713 N N . LYS A 1 84 ? -18.323 6.084 13.833 1.00 70.50 84 LYS A N 1
ATOM 714 C CA . LYS A 1 84 ? -18.818 7.091 12.870 1.00 70.50 84 LYS A CA 1
ATOM 715 C C . LYS A 1 84 ? -20.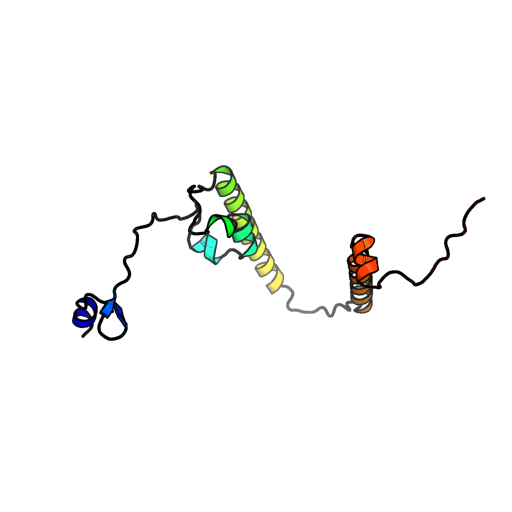345 7.255 12.910 1.00 70.50 84 LYS A C 1
ATOM 717 O O . LYS A 1 84 ? -20.853 8.369 12.945 1.00 70.50 84 LYS A O 1
ATOM 722 N N . ARG A 1 85 ? -21.089 6.145 13.011 1.00 66.38 85 ARG A N 1
ATOM 723 C CA . ARG A 1 85 ? -22.562 6.166 13.111 1.00 66.38 85 ARG A CA 1
ATOM 724 C C . ARG A 1 85 ? -23.100 6.761 14.413 1.00 66.38 85 ARG A C 1
ATOM 726 O O . ARG A 1 85 ? -24.259 7.176 14.444 1.00 66.38 85 ARG A O 1
ATOM 733 N N . LYS A 1 86 ? -22.325 6.740 15.499 1.00 63.56 86 LYS A N 1
ATOM 734 C CA . LYS A 1 86 ? -22.697 7.402 16.755 1.00 63.56 86 LYS A CA 1
ATOM 735 C C . LYS A 1 86 ? -22.414 8.896 16.666 1.00 63.56 86 LYS A C 1
ATOM 737 O O . LYS A 1 86 ? -23.324 9.664 16.955 1.00 63.56 86 LYS A O 1
ATOM 742 N N . ASP A 1 87 ? -21.242 9.281 16.171 1.00 60.88 87 ASP A N 1
ATOM 743 C CA . ASP A 1 87 ? -20.838 10.685 16.039 1.00 60.88 87 ASP A CA 1
ATOM 744 C C . ASP A 1 87 ? -21.755 11.471 15.087 1.00 60.88 87 ASP A C 1
ATOM 746 O O . ASP A 1 87 ? -22.153 12.595 15.390 1.00 60.88 87 ASP A O 1
ATOM 750 N N . GLU A 1 88 ? -22.210 10.856 13.989 1.00 59.81 88 GLU A N 1
ATOM 751 C CA . GLU A 1 88 ? -23.212 11.461 13.095 1.00 59.81 88 GLU A CA 1
ATOM 752 C C . GLU A 1 88 ? -24.585 11.666 13.761 1.00 59.81 88 GLU A C 1
ATOM 754 O O . GLU A 1 88 ? -25.331 12.576 13.389 1.00 59.81 88 GLU A O 1
ATOM 759 N N . LYS A 1 89 ? -24.945 10.837 14.751 1.00 57.91 89 LYS A N 1
ATOM 760 C CA . LYS A 1 89 ? -26.215 10.962 15.487 1.00 57.91 89 LYS A CA 1
ATOM 761 C C . LYS A 1 89 ? -26.146 12.020 16.588 1.00 57.91 89 LYS A C 1
ATOM 763 O O . LYS A 1 89 ? -27.140 12.708 16.806 1.00 57.91 89 LYS A O 1
ATOM 768 N N . THR A 1 90 ? -25.007 12.184 17.258 1.00 55.00 90 THR A N 1
ATOM 769 C CA . THR A 1 90 ? -24.796 13.247 18.258 1.00 55.00 90 THR A CA 1
ATOM 770 C C . THR A 1 90 ? -24.520 14.608 17.615 1.00 55.00 90 THR A C 1
ATOM 772 O O . THR A 1 90 ? -25.010 15.617 18.118 1.00 55.00 90 THR A O 1
ATOM 775 N N . GLY A 1 91 ? -23.848 14.659 16.460 1.00 47.66 91 GLY A N 1
ATOM 776 C CA . GLY A 1 91 ? -23.561 15.907 15.738 1.00 47.66 91 GLY A CA 1
ATOM 777 C C . GLY A 1 91 ? -24.804 16.650 15.230 1.00 47.66 91 GLY A C 1
ATOM 778 O O . GLY A 1 91 ? -24.812 17.877 15.190 1.00 47.66 91 GLY A O 1
ATOM 779 N N . LYS A 1 92 ? -25.902 15.938 14.933 1.00 49.62 92 LYS A N 1
ATOM 780 C CA . LYS A 1 92 ? -27.186 16.562 14.555 1.00 49.62 92 LYS A CA 1
ATOM 781 C C . LYS A 1 92 ? -27.938 17.210 15.725 1.00 49.62 92 LYS A C 1
ATOM 783 O O . LYS A 1 92 ? -28.870 17.968 15.478 1.00 49.62 92 LYS A O 1
ATOM 788 N N . LYS A 1 93 ? -27.558 16.940 16.982 1.00 40.72 93 LYS A N 1
ATOM 789 C CA . LYS A 1 93 ? -28.219 17.509 18.172 1.00 40.72 93 LYS A CA 1
ATOM 790 C C . LYS A 1 93 ? -27.543 18.785 18.698 1.00 40.72 93 LYS A C 1
ATOM 792 O O . LYS A 1 93 ? -28.192 19.537 19.412 1.00 40.72 93 LYS A O 1
ATOM 797 N N . ASN A 1 94 ? -26.300 19.062 18.288 1.00 41.88 94 ASN A N 1
ATOM 798 C CA . ASN A 1 94 ? -25.488 20.181 18.791 1.00 41.88 94 ASN A CA 1
ATOM 799 C C . ASN A 1 94 ? -25.361 21.376 17.821 1.00 41.88 94 ASN A C 1
ATOM 801 O O . ASN A 1 94 ? -24.560 22.270 18.063 1.00 41.88 94 ASN A O 1
ATOM 805 N N . GLN A 1 95 ? -26.158 21.461 16.748 1.00 45.31 95 GLN A N 1
ATOM 806 C CA . GLN A 1 95 ? -26.208 22.665 15.890 1.00 45.31 95 GLN A CA 1
ATOM 807 C C . GLN A 1 95 ? -27.056 23.815 16.473 1.00 45.31 95 GLN A C 1
ATOM 809 O O . GLN A 1 95 ? -27.493 24.704 15.744 1.00 45.31 95 GLN A O 1
ATOM 814 N N . LYS A 1 96 ? -27.288 23.838 17.789 1.00 44.66 96 LYS A N 1
ATOM 815 C CA . LYS A 1 96 ? -27.911 24.982 18.455 1.00 44.66 96 LYS A CA 1
ATOM 816 C C . LYS A 1 96 ? -27.151 25.314 19.740 1.00 44.66 96 LYS A C 1
ATOM 818 O O . LYS A 1 96 ? -27.407 24.708 20.769 1.00 44.66 96 LYS A O 1
ATOM 823 N N . ILE A 1 97 ? -26.281 26.320 19.601 1.00 46.06 97 ILE A N 1
ATOM 824 C CA . ILE A 1 97 ? -25.644 27.147 20.640 1.00 46.06 97 ILE A CA 1
ATOM 825 C C . ILE A 1 97 ? -24.565 26.427 21.463 1.00 46.06 97 ILE A C 1
ATOM 827 O O . ILE A 1 97 ? -24.876 25.524 22.221 1.00 46.06 97 ILE A O 1
ATOM 831 N N . GLU A 1 98 ? -23.312 26.879 21.325 1.00 36.91 98 GLU A N 1
ATOM 832 C CA . GLU A 1 98 ? -22.436 27.252 22.451 1.00 36.91 98 GLU A CA 1
ATOM 833 C C . GLU A 1 98 ? -21.111 27.841 21.928 1.00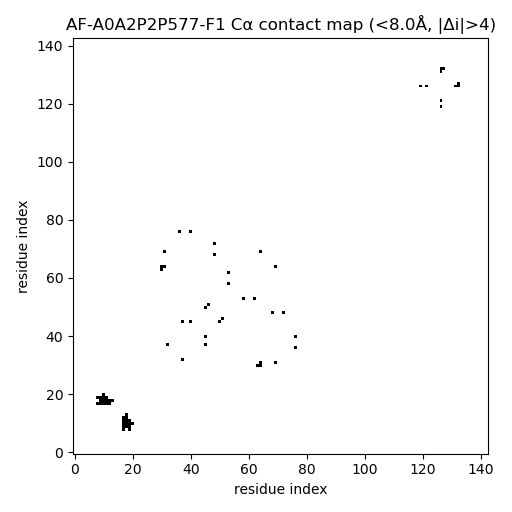 36.91 98 GLU A C 1
ATOM 835 O O . GLU A 1 98 ? -20.247 27.152 21.384 1.00 36.91 98 GLU A O 1
ATOM 840 N N . GLU A 1 99 ? -20.970 29.158 22.080 1.00 47.75 99 GLU A N 1
ATOM 841 C CA . GLU A 1 99 ? -19.705 29.884 21.974 1.00 47.75 99 GLU A CA 1
ATOM 842 C C . GLU A 1 99 ? -18.821 29.507 23.171 1.00 47.75 99 GLU A C 1
ATOM 844 O O . GLU A 1 99 ? -18.900 30.105 24.243 1.00 47.75 99 GLU A O 1
ATOM 849 N N . SER A 1 100 ? -17.975 28.489 23.024 1.00 38.38 100 SER A N 1
ATOM 850 C CA . SER A 1 100 ? -16.968 28.182 24.040 1.00 38.38 100 SER A CA 1
ATOM 851 C C . SER A 1 100 ? -15.695 28.986 23.765 1.00 38.38 100 SER A C 1
ATOM 853 O O . SER A 1 100 ? -14.988 28.724 22.791 1.00 38.38 100 SER A O 1
ATOM 855 N N . ASN A 1 101 ? -15.395 29.948 24.638 1.00 52.69 101 ASN A N 1
ATOM 856 C CA . ASN A 1 101 ? -14.110 30.641 24.723 1.00 52.69 101 ASN A CA 1
ATOM 857 C C . ASN A 1 101 ? -12.965 29.624 24.900 1.00 52.69 101 ASN A C 1
ATOM 859 O O . ASN A 1 101 ? -12.737 29.123 26.000 1.00 52.69 101 ASN A O 1
ATOM 863 N N . VAL A 1 102 ? -12.245 29.300 23.821 1.00 44.25 102 VAL A N 1
ATOM 864 C CA . VAL A 1 102 ? -11.031 28.474 23.882 1.00 44.25 102 VAL A CA 1
ATOM 865 C C . VAL A 1 102 ? -9.820 29.401 23.931 1.00 44.25 102 VAL A C 1
ATOM 867 O O . VAL A 1 102 ? -9.529 30.115 22.973 1.00 44.25 102 VAL A O 1
ATOM 870 N N . ASP A 1 103 ? -9.119 29.393 25.061 1.00 50.75 103 ASP A N 1
ATOM 871 C CA . ASP A 1 103 ? -7.996 30.287 25.344 1.00 50.75 103 ASP A CA 1
ATOM 872 C C . ASP A 1 103 ? -6.768 29.946 24.462 1.00 50.75 103 ASP A C 1
ATOM 874 O O . ASP A 1 103 ? -6.011 28.997 24.706 1.00 50.75 103 ASP A O 1
ATOM 878 N N . LEU A 1 104 ? -6.597 30.716 23.379 1.00 49.62 104 LEU A N 1
ATOM 879 C CA . LEU A 1 104 ? -5.589 30.571 22.309 1.00 49.62 104 LEU A CA 1
ATOM 880 C C . LEU A 1 104 ? -4.126 30.617 22.800 1.00 49.62 104 LEU A C 1
ATOM 882 O O . LEU A 1 104 ? -3.203 30.213 22.086 1.00 49.62 104 LEU A O 1
ATOM 886 N N . THR A 1 105 ? -3.895 31.075 24.028 1.00 57.66 105 THR A N 1
ATOM 887 C CA . THR A 1 105 ? -2.567 31.256 24.631 1.00 57.66 105 THR A CA 1
ATOM 888 C C . THR A 1 105 ? -1.905 29.933 25.053 1.00 57.66 105 THR A C 1
ATOM 890 O O . THR A 1 105 ? -0.689 29.761 24.912 1.00 57.66 105 THR A O 1
ATOM 893 N N . SER A 1 106 ? -2.699 28.943 25.474 1.00 57.47 106 SER A N 1
ATOM 894 C CA . SER A 1 106 ? -2.244 27.616 25.931 1.00 57.47 106 SER A CA 1
ATOM 895 C C . SER A 1 106 ? -1.629 26.758 24.808 1.00 57.47 106 SER A C 1
ATOM 897 O O . SER A 1 106 ? -0.652 26.022 25.007 1.00 57.47 106 SER A O 1
ATOM 899 N N . LEU A 1 107 ? -2.143 26.889 23.583 1.00 51.53 107 LEU A N 1
ATOM 900 C CA . LEU A 1 107 ? -1.673 26.136 22.413 1.00 51.53 107 LEU A CA 1
ATOM 901 C C . LEU A 1 107 ? -0.314 26.645 21.900 1.00 51.53 107 LEU A C 1
ATOM 903 O O . LEU A 1 107 ? 0.544 25.844 21.513 1.00 51.53 107 LEU A O 1
ATOM 907 N N . TYR A 1 108 ? -0.074 27.960 21.961 1.00 54.78 108 TYR A N 1
ATOM 908 C CA . TYR A 1 108 ? 1.154 28.574 21.443 1.00 54.78 108 TYR A CA 1
ATOM 909 C C . TYR A 1 108 ? 2.390 28.248 22.308 1.00 54.78 108 TYR A C 1
ATOM 911 O O . TYR A 1 108 ? 3.480 27.989 21.785 1.00 54.78 108 TYR A O 1
ATOM 919 N N . GLY A 1 109 ? 2.223 28.154 23.634 1.00 54.41 109 GLY A N 1
ATOM 920 C CA . GLY A 1 109 ? 3.305 27.798 24.564 1.00 54.41 109 GLY A CA 1
ATOM 921 C C . GLY A 1 109 ? 3.808 26.357 24.404 1.00 54.41 109 GLY A C 1
ATOM 922 O O . GLY A 1 109 ? 5.018 26.093 24.424 1.00 54.41 109 GLY A O 1
ATOM 923 N N . ASN A 1 110 ? 2.891 25.418 24.162 1.00 59.91 110 ASN A N 1
ATOM 924 C CA . ASN A 1 110 ? 3.213 23.998 24.010 1.00 59.91 110 ASN A CA 1
ATOM 925 C C . ASN A 1 110 ? 3.938 23.687 22.688 1.00 59.91 110 ASN A C 1
ATOM 927 O O . ASN A 1 110 ? 4.818 22.819 22.650 1.00 59.91 110 ASN A O 1
ATOM 931 N N . ALA A 1 111 ? 3.649 24.434 21.618 1.00 64.81 111 ALA A N 1
ATOM 932 C CA . ALA A 1 111 ? 4.331 24.296 20.330 1.00 64.81 111 ALA A CA 1
ATOM 933 C C . ALA A 1 111 ? 5.814 24.717 20.400 1.00 64.81 111 ALA A C 1
ATOM 935 O O . ALA A 1 111 ? 6.690 24.012 19.887 1.00 64.81 111 ALA A O 1
ATOM 936 N N . LYS A 1 112 ? 6.121 25.821 21.098 1.00 64.69 112 LYS A N 1
ATOM 937 C CA . LYS A 1 112 ? 7.496 26.329 21.266 1.00 64.69 112 LYS A CA 1
ATOM 938 C C . LYS A 1 112 ? 8.368 25.368 22.082 1.00 64.69 112 LYS A C 1
ATOM 940 O O . LYS A 1 112 ? 9.492 25.064 21.684 1.00 64.69 112 LYS A O 1
ATOM 945 N N . ARG A 1 113 ? 7.825 24.812 23.173 1.00 64.50 113 ARG A N 1
ATOM 946 C CA . ARG A 1 113 ? 8.520 23.832 24.030 1.00 64.50 113 ARG A CA 1
ATOM 947 C C . ARG A 1 113 ? 8.816 22.516 23.293 1.00 64.50 113 ARG A C 1
ATOM 949 O O . ARG A 1 113 ? 9.869 21.918 23.509 1.00 64.50 113 ARG A O 1
ATOM 956 N N . ARG A 1 114 ? 7.927 22.079 22.390 1.00 65.69 114 ARG A N 1
ATOM 957 C CA . ARG A 1 114 ? 8.152 20.896 21.536 1.00 65.69 114 ARG A CA 1
ATOM 958 C C . ARG A 1 114 ? 9.278 21.102 20.521 1.00 65.69 114 ARG A C 1
ATOM 960 O O . ARG A 1 114 ? 10.093 20.198 20.364 1.00 65.69 114 ARG A O 1
ATOM 967 N N . ARG A 1 115 ? 9.369 22.282 19.890 1.00 63.62 115 ARG A N 1
ATOM 968 C CA . ARG A 1 115 ? 10.475 22.614 18.967 1.00 63.62 115 ARG A CA 1
ATOM 969 C C . ARG A 1 115 ? 11.834 22.607 19.671 1.00 63.62 115 ARG A C 1
ATOM 971 O O . ARG A 1 115 ? 12.749 21.953 19.189 1.00 63.62 115 ARG A O 1
ATOM 978 N N . GLN A 1 116 ? 11.932 23.212 20.856 1.00 65.12 116 GLN A N 1
ATOM 979 C CA . GLN A 1 116 ? 13.179 23.219 21.638 1.00 65.12 116 GLN A CA 1
ATOM 980 C C . GLN A 1 116 ? 13.632 21.809 22.051 1.00 65.12 116 GLN A C 1
ATOM 982 O O . GLN A 1 116 ? 14.811 21.474 21.947 1.00 65.12 116 GLN A O 1
ATOM 987 N N . LYS A 1 117 ? 12.700 20.940 22.471 1.00 69.06 117 LYS A N 1
ATOM 988 C CA . LYS A 1 117 ? 13.028 19.537 22.782 1.00 69.06 117 LYS A CA 1
ATOM 989 C C . LYS A 1 117 ? 1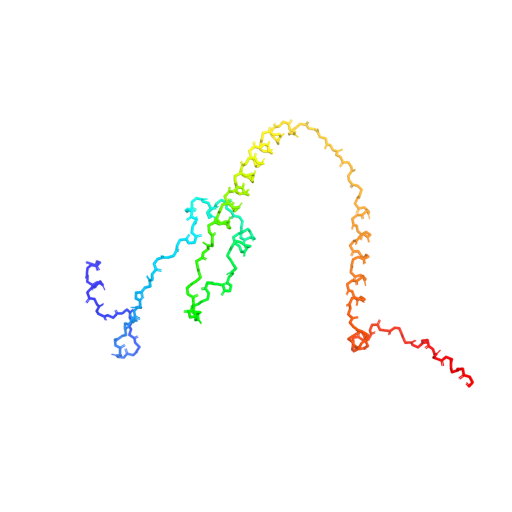3.471 18.745 21.548 1.00 69.06 117 LYS A C 1
ATOM 991 O O . LYS A 1 117 ? 14.336 17.885 21.673 1.00 69.06 117 LYS A O 1
ATOM 996 N N . ALA A 1 118 ? 12.904 19.029 20.374 1.00 64.69 118 ALA A N 1
ATOM 997 C CA . ALA A 1 118 ? 13.316 18.393 19.125 1.00 64.69 118 ALA A CA 1
ATOM 998 C C . ALA A 1 118 ? 14.731 18.825 18.705 1.00 64.69 118 ALA A C 1
ATOM 1000 O O . ALA A 1 118 ? 15.529 17.982 18.301 1.00 64.69 118 ALA A O 1
ATOM 1001 N N . GLU A 1 119 ? 15.082 20.101 18.873 1.00 64.00 119 GLU A N 1
ATOM 1002 C CA . GLU A 1 119 ? 16.432 20.602 18.588 1.00 64.00 119 GLU A CA 1
ATOM 1003 C C . GLU A 1 119 ? 17.497 19.959 19.482 1.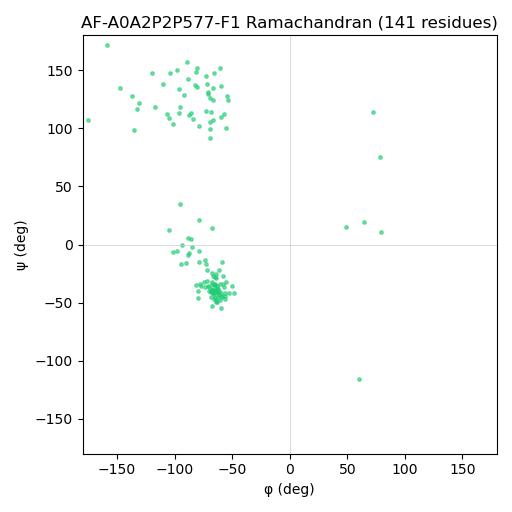00 64.00 119 GLU A C 1
ATOM 1005 O O . GLU A 1 119 ? 18.577 19.640 18.997 1.00 64.00 119 GLU A O 1
ATOM 1010 N N . LEU A 1 120 ? 17.177 19.681 20.748 1.00 64.62 120 LEU A N 1
ATOM 1011 C CA . LEU A 1 120 ? 18.076 19.020 21.704 1.00 64.62 120 LEU A CA 1
ATOM 1012 C C . LEU A 1 120 ? 18.058 17.482 21.629 1.00 64.62 120 LEU A C 1
ATOM 1014 O O . LEU A 1 120 ? 18.814 16.830 22.343 1.00 64.62 120 LEU A O 1
ATOM 1018 N N . SER A 1 121 ? 17.223 16.889 20.769 1.00 75.50 121 SER A N 1
ATOM 1019 C CA . SER A 1 121 ? 17.150 15.428 20.582 1.00 75.50 121 SER A CA 1
ATOM 1020 C C . SER A 1 121 ? 18.280 14.856 19.707 1.00 75.50 121 SER A C 1
ATOM 1022 O O . SER A 1 121 ? 18.402 13.642 19.545 1.00 75.50 121 SER A O 1
ATOM 1024 N N . LEU A 1 122 ? 19.116 15.725 19.134 1.00 75.44 122 LEU A N 1
ATOM 1025 C CA . LEU A 1 122 ? 20.261 15.372 18.294 1.00 75.44 122 LEU A CA 1
ATOM 1026 C C . LEU A 1 122 ? 21.486 14.995 19.142 1.00 75.44 122 LEU A C 1
ATOM 1028 O O . LEU A 1 122 ? 21.707 15.537 20.222 1.00 75.44 122 LEU A O 1
ATOM 1032 N N . SER A 1 123 ? 22.325 14.084 18.635 1.00 78.88 123 SER A N 1
ATOM 1033 C CA . SER A 1 123 ? 23.565 13.705 19.326 1.00 78.88 123 SER A CA 1
ATOM 1034 C C . SER A 1 123 ? 24.507 14.905 19.499 1.00 78.88 123 SER A C 1
ATOM 1036 O O . SER A 1 123 ? 24.528 15.820 18.673 1.00 78.88 123 SER A O 1
ATOM 1038 N N . ARG A 1 124 ? 25.335 14.879 20.553 1.00 77.25 124 ARG A N 1
ATOM 1039 C CA . ARG A 1 124 ? 26.282 15.957 20.910 1.00 77.25 124 ARG A CA 1
ATOM 1040 C C . ARG A 1 124 ? 27.128 16.434 19.718 1.00 77.25 124 ARG A C 1
ATOM 1042 O O . ARG A 1 124 ? 27.292 17.636 19.537 1.00 77.25 124 ARG A O 1
ATOM 1049 N N . GLY A 1 125 ? 27.607 15.507 18.882 1.00 80.31 125 GLY A N 1
ATOM 1050 C CA . GLY A 1 125 ? 28.381 15.829 17.676 1.00 80.31 125 GLY A CA 1
ATOM 1051 C C . GLY A 1 125 ? 27.568 16.541 16.585 1.00 80.31 125 GLY A C 1
ATOM 1052 O O . GLY A 1 125 ? 28.065 17.480 15.970 1.00 80.31 125 GLY A O 1
ATOM 1053 N N . ARG A 1 126 ? 26.294 16.169 16.383 1.00 79.12 126 ARG A N 1
ATOM 1054 C CA . ARG A 1 126 ? 25.406 16.857 15.425 1.00 79.12 126 ARG A CA 1
ATOM 1055 C C . ARG A 1 126 ? 25.032 18.257 15.906 1.00 79.12 126 ARG A C 1
ATOM 1057 O O . ARG A 1 126 ? 24.965 19.179 15.103 1.00 79.12 126 ARG A O 1
ATOM 1064 N N . LEU A 1 127 ? 24.833 18.430 17.212 1.00 82.06 127 LEU A N 1
ATOM 1065 C CA . LEU A 1 127 ? 24.589 19.745 17.813 1.00 82.06 127 LEU A CA 1
ATOM 1066 C C . LEU A 1 127 ? 25.772 20.703 17.611 1.00 82.06 127 LEU A C 1
ATOM 1068 O O . LEU A 1 127 ? 25.551 21.875 17.306 1.00 82.06 127 LEU A O 1
ATOM 1072 N N . TRP A 1 128 ? 27.007 20.199 17.736 1.00 77.69 128 TRP A N 1
ATOM 1073 C CA . TRP A 1 128 ? 28.233 20.959 17.470 1.00 77.69 128 TRP A CA 1
ATOM 1074 C C . TRP A 1 128 ? 28.345 21.376 16.000 1.00 77.69 128 TRP A C 1
ATOM 1076 O O . TRP A 1 128 ? 28.560 22.549 15.713 1.00 77.69 128 TRP A O 1
ATOM 1086 N N . ALA A 1 129 ? 28.112 20.442 15.073 1.00 80.12 129 ALA A N 1
ATOM 1087 C CA . ALA A 1 129 ? 28.163 20.712 13.634 1.00 80.12 129 ALA A CA 1
ATOM 1088 C C . ALA A 1 129 ? 27.146 21.777 13.181 1.00 80.12 129 ALA A C 1
ATOM 1090 O O . ALA A 1 129 ? 27.435 22.564 12.287 1.00 80.12 129 ALA A O 1
ATOM 1091 N N . TYR A 1 130 ? 25.971 21.833 13.818 1.00 82.75 130 TYR A N 1
ATOM 1092 C CA . TYR A 1 130 ? 24.953 22.850 13.538 1.00 82.75 130 TYR A CA 1
ATOM 1093 C C . TYR A 1 130 ? 25.134 24.160 14.320 1.00 82.75 130 TYR A C 1
ATOM 1095 O O . TYR A 1 130 ? 24.250 25.013 14.257 1.00 82.75 130 TYR A O 1
ATOM 1103 N N . GLY A 1 131 ? 26.215 24.320 15.093 1.00 71.38 131 GLY A N 1
ATOM 1104 C CA . GLY A 1 131 ? 26.479 25.547 15.854 1.00 71.38 131 GLY A CA 1
ATOM 1105 C C . GLY A 1 131 ? 25.452 25.844 16.955 1.00 71.38 131 GLY A C 1
ATOM 1106 O O . GLY A 1 131 ? 25.345 26.976 17.410 1.00 71.38 131 GLY A O 1
ATOM 1107 N N . LYS A 1 132 ? 24.681 24.837 17.390 1.00 76.00 132 LYS A N 1
ATOM 1108 C CA . LYS A 1 132 ? 23.613 24.964 18.406 1.00 76.00 132 LYS A CA 1
ATOM 1109 C C . LYS A 1 132 ? 24.113 24.788 19.842 1.00 76.00 132 LYS A C 1
ATOM 1111 O O . LYS A 1 132 ? 23.318 24.751 20.778 1.00 76.00 132 LYS A O 1
ATOM 1116 N N . VAL A 1 133 ? 25.426 24.665 20.024 1.00 67.25 133 VAL A N 1
ATOM 1117 C CA . VAL A 1 133 ? 26.075 24.624 21.337 1.00 67.25 133 VAL A CA 1
ATOM 1118 C C . VAL A 1 133 ? 26.459 26.059 21.718 1.00 67.25 133 VAL A C 1
ATOM 1120 O O . VAL A 1 133 ? 27.086 26.730 20.900 1.00 67.25 133 VAL A O 1
ATOM 1123 N N . PRO A 1 134 ? 26.107 26.556 22.919 1.00 59.25 134 PRO A N 1
ATOM 1124 C CA . PRO A 1 134 ? 26.504 27.895 23.343 1.00 59.25 134 PRO A CA 1
ATOM 1125 C C . PRO A 1 134 ? 28.039 28.015 23.360 1.00 59.25 134 PRO A C 1
ATOM 1127 O O . PRO A 1 134 ? 28.711 27.095 23.844 1.00 59.25 134 PRO A O 1
ATOM 1130 N N . PRO A 1 135 ? 28.618 29.119 22.854 1.00 51.12 135 PRO A N 1
ATOM 1131 C CA . PRO A 1 135 ? 30.059 29.309 22.873 1.00 51.12 135 PRO A CA 1
ATOM 1132 C C . PRO A 1 135 ? 30.547 29.471 24.321 1.00 51.12 135 PRO A C 1
ATOM 1134 O O . PRO A 1 135 ? 30.334 30.494 24.958 1.00 51.12 135 PRO A O 1
ATOM 1137 N N . GLY A 1 136 ? 31.220 28.437 24.832 1.00 50.81 136 GLY A N 1
ATOM 1138 C CA . GLY A 1 136 ? 32.205 28.552 25.908 1.00 50.81 136 GLY A CA 1
ATOM 1139 C C . GLY A 1 136 ? 31.686 28.692 27.342 1.00 50.81 136 GLY A C 1
ATOM 1140 O O . GLY A 1 136 ? 31.899 29.718 27.978 1.00 50.81 136 GLY A O 1
ATOM 1141 N N . ALA A 1 137 ? 31.202 27.601 27.941 1.00 49.38 137 ALA A N 1
ATOM 1142 C CA . ALA A 1 137 ? 31.519 27.360 29.350 1.00 49.38 137 ALA A CA 1
ATOM 1143 C C . ALA A 1 137 ? 32.947 26.797 29.387 1.00 49.38 137 ALA A C 1
ATOM 1145 O O . ALA A 1 137 ? 33.169 25.641 29.021 1.00 49.38 137 ALA A O 1
ATOM 1146 N N . LYS A 1 138 ? 33.933 27.633 29.734 1.00 43.84 138 LYS A N 1
ATOM 1147 C CA . LYS A 1 138 ? 35.323 27.190 29.883 1.00 43.84 138 LYS A CA 1
ATOM 1148 C C . LYS A 1 138 ? 35.366 26.007 30.851 1.00 43.84 138 LYS A C 1
ATOM 1150 O O . LYS A 1 138 ? 34.894 26.111 31.983 1.00 43.84 138 LYS A O 1
ATOM 1155 N N . ALA A 1 139 ? 35.938 24.893 30.402 1.00 51.53 139 ALA A N 1
ATOM 1156 C CA . ALA A 1 139 ? 36.297 23.793 31.276 1.00 51.53 139 ALA A CA 1
ATOM 1157 C C . ALA A 1 139 ? 37.288 24.332 32.316 1.00 51.53 139 ALA A C 1
ATOM 1159 O O . ALA A 1 139 ? 38.416 24.688 31.981 1.00 51.53 139 ALA A O 1
ATOM 1160 N N . LYS A 1 140 ? 36.858 24.441 33.577 1.00 44.66 140 LYS A N 1
ATOM 1161 C CA . LYS A 1 140 ? 37.803 24.566 34.682 1.00 44.66 140 LYS A CA 1
ATOM 1162 C C . LYS A 1 140 ? 38.504 23.218 34.804 1.00 44.66 140 LYS A C 1
ATOM 1164 O O . LYS A 1 140 ? 37.891 22.251 35.253 1.00 44.66 140 LYS A O 1
ATOM 1169 N N . GLY A 1 141 ? 39.755 23.161 34.353 1.00 43.41 141 GLY A N 1
ATOM 1170 C CA . GLY A 1 141 ? 40.670 22.094 34.735 1.00 43.41 141 GLY A CA 1
ATOM 1171 C C . GLY A 1 141 ? 40.730 22.031 36.259 1.00 43.41 141 GLY A C 1
ATOM 1172 O O . GLY A 1 141 ? 40.889 23.059 36.919 1.00 43.41 141 GLY A O 1
ATOM 1173 N N . LYS A 1 142 ? 40.506 20.840 36.808 1.00 48.12 142 LYS A N 1
ATOM 1174 C CA . LYS A 1 142 ? 40.892 20.507 38.177 1.00 48.12 142 LYS A CA 1
ATOM 1175 C C . LYS A 1 142 ? 42.328 19.976 38.121 1.00 48.12 142 LYS A C 1
ATOM 1177 O O . LYS A 1 142 ? 42.669 19.338 37.129 1.00 48.12 142 LYS A O 1
ATOM 1182 N N . HIS A 1 143 ? 43.082 20.348 39.155 1.00 40.47 143 HIS A N 1
ATOM 1183 C CA . HIS A 1 143 ? 44.487 20.056 39.461 1.00 40.47 143 HIS A CA 1
ATOM 1184 C C . HIS A 1 143 ? 45.047 18.745 38.911 1.00 40.47 143 HIS A C 1
ATOM 1186 O O . HIS A 1 143 ? 44.340 17.718 39.018 1.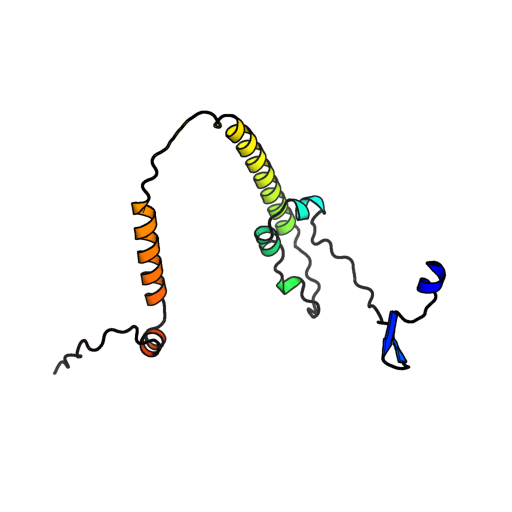00 40.47 143 HIS A O 1
#

Mean predicted aligned error: 18.53 Å

Radius of gyration: 29.26 Å; Cα contacts (8 Å, |Δi|>4): 36; chains: 1; bounding box: 73×47×78 Å

Organism: Rhizophora mucronata (NCBI:txid61149)

Foldseek 3Di:
DVVVVVPQPAPDDDDPDRDDDDDDDDDDDPLLDDPVLVVQDDPVLVCVLPNPVLVDPPDPDDDHRDPVSSVVSVVVSVVVVVVVVVCVVVVVVPPDDDDDPDPPPVVVVVVVVVVVVVLVVDDPVVCVVVVVDPPDPDPDDDD

Sequence (143 aa):
MMEEYYKLDHEGTIGDLKTRFKYAKVDPSRYGLKTHEILMSDDKDLNQYVSVKKLAPYREKEWKVPNNRRYQYKMMLKEHLRGKRKDEKTGKKNQKIEESNVDLTSLYGNAKRRRQKAELSLSRGRLWAYGKVPPGAKAKGKH

pLDDT: mean 73.31, std 15.9, range [36.91, 92.75]

InterPro domains:
  IPR018034 KRR1 interacting protein 1 [PTHR14490] (1-108)
  IPR024626 Kri1-like, C-terminal [PF12936] (1-80)

Secondary structure (DSSP, 8-state):
-HHHHHT-S-SEEETTEEE---PPP-----TT--HHHHHHS-HHHHHHHS-GGGG-TT-SS-PPPPHHHHHHHHHHHHHHHHHHHHHHHHHTT-SS-------THHHHHHHHHHHHHHHTTS-HHHHHHTT-S-S--------

Solvent-accessible surface area (backbone atoms 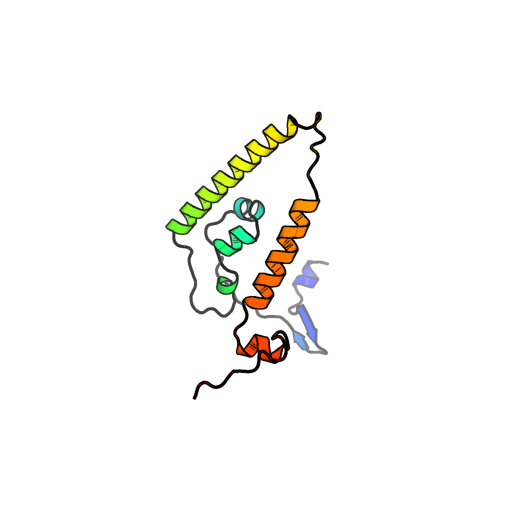only — not comparable to full-atom values): 9532 Å² total; per-residue (Å²): 116,71,70,61,63,73,65,46,89,41,85,45,62,65,86,90,47,75,38,58,87,85,78,79,91,73,84,90,81,60,78,87,60,53,73,68,60,56,76,74,49,54,71,68,60,50,39,71,75,53,44,71,82,76,72,47,88,92,55,93,68,88,80,77,73,55,69,67,59,54,52,54,51,53,54,51,52,52,50,53,60,50,49,54,60,49,53,62,59,55,57,72,70,62,84,67,85,81,92,74,88,72,75,70,67,66,62,58,58,55,53,55,57,50,51,56,53,57,68,65,69,52,55,73,67,59,33,53,77,68,64,73,55,81,91,72,83,75,80,78,80,75,134